Protein AF-A0A3E0WJL6-F1 (afdb_monomer)

pLDDT: mean 74.83, std 15.18, range [41.25, 94.88]

Mean predicted aligned error: 12.15 Å

Radius of gyration: 21.6 Å; Cα contacts (8 Å, |Δi|>4): 33; chains: 1; bounding box: 50×19×64 Å

Organism: NCBI:txid302167

Secondary structure (DSSP, 8-state):
-----STT-------HHHHHHHHHHHHHHHHHHHHHHHHHHHHHHTTHHHHHHHHHHHHHHHHHHHHHHHHHHHHHHHHHHHHHHHHHHHHHHS--

InterPro domains:
  IPR017039 Virulence factor BrkB [PF03631] (5-83)
  IPR01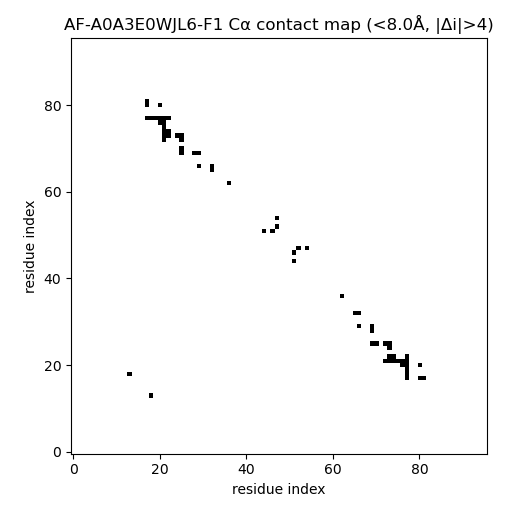7039 Virulence factor BrkB [PTHR30213] (5-93)
  IPR017039 Virulence factor BrkB [TIGR00765] (5-80)

Foldseek 3Di:
DDDDDPPPPPPPPPPVVLLVVLVVQLVVQLVVVVVVLVVVCVVCVVVLPVPVPPCVVVSVVVNVVSNVVSNVSSVVVSVVSVVVVVVVVVVVVVVD

Nearest PDB structures (foldseek):
  8dbp-assembly1_S  TM=7.452E-01  e=5.992E+00  Escherichia coli
  8dbq-assembly1_O  TM=4.773E-01  e=4.125E+00  Escherichia coli

Solvent-accessible surface area (backbone atoms only — not comparable to full-atom values): 5624 Å² total; per-residue (Å²): 145,83,78,91,83,77,86,80,70,80,80,72,80,69,57,65,81,60,44,46,68,10,52,52,53,25,52,55,53,48,52,53,49,53,55,51,47,52,54,50,47,62,64,48,52,73,65,27,79,84,52,46,84,69,52,51,59,55,54,50,50,51,50,52,50,53,53,50,52,38,53,50,51,17,52,51,48,23,51,53,54,50,50,52,56,57,56,55,56,58,59,60,67,73,76,112

Sequence (96 aa):
MKEKLYRFAPNKCLPLKLILPGTITTSVLWQLISFGFSFYISNFSNYSATYGSRDGIIILLIWFYLTGMIFLSGAIINVLYNDKKSKGMENEQQVS

Structure (mmCIF, N/CA/C/O backbone):
data_AF-A0A3E0WJL6-F1
#
_entry.id   AF-A0A3E0WJL6-F1
#
loop_
_atom_site.group_PDB
_atom_site.id
_atom_site.type_symbol
_atom_site.label_atom_id
_atom_site.label_alt_id
_atom_site.label_comp_id
_atom_site.label_asym_id
_atom_site.label_entity_id
_atom_site.label_seq_id
_atom_site.pdbx_PDB_ins_code
_atom_site.Cartn_x
_atom_site.Cartn_y
_atom_site.Cartn_z
_atom_site.occupancy
_atom_site.B_iso_or_equiv
_atom_site.auth_seq_id
_atom_site.auth_comp_id
_atom_site.auth_asym_id
_atom_site.auth_atom_id
_atom_site.pdbx_PDB_model_num
ATOM 1 N N . MET A 1 1 ? 20.493 -0.718 40.166 1.00 60.94 1 MET A N 1
ATOM 2 C CA . MET A 1 1 ? 20.507 0.264 39.060 1.00 60.94 1 MET A CA 1
ATOM 3 C C . MET A 1 1 ? 20.180 -0.438 37.741 1.00 60.94 1 MET A C 1
ATOM 5 O O . MET A 1 1 ? 21.089 -0.884 37.058 1.00 60.94 1 MET A O 1
ATOM 9 N N . LYS A 1 2 ? 18.885 -0.618 37.452 1.00 55.28 2 LYS A N 1
ATOM 10 C CA . LYS A 1 2 ? 18.250 -0.808 36.126 1.00 55.28 2 LYS A CA 1
ATOM 11 C C . LYS A 1 2 ? 16.782 -1.103 36.405 1.00 55.28 2 LYS A C 1
ATOM 13 O O . LYS A 1 2 ? 16.294 -2.226 36.380 1.00 55.28 2 LYS A O 1
ATOM 18 N N . GLU A 1 3 ? 16.143 -0.044 36.867 1.00 61.41 3 GLU A N 1
ATOM 19 C CA . GLU A 1 3 ? 14.739 -0.002 37.201 1.00 61.41 3 GLU A CA 1
ATOM 20 C C . GLU A 1 3 ? 13.914 0.014 35.910 1.00 61.41 3 GLU A C 1
ATOM 22 O O . GLU A 1 3 ? 14.257 0.701 34.953 1.00 61.41 3 GLU A O 1
ATOM 27 N N . LYS A 1 4 ? 12.811 -0.740 35.918 1.00 58.53 4 LYS A N 1
ATOM 28 C CA . LYS A 1 4 ? 11.501 -0.300 35.419 1.00 58.53 4 LYS A CA 1
ATOM 29 C C . LYS A 1 4 ? 11.495 0.386 34.040 1.00 58.53 4 LYS A C 1
ATOM 31 O O . LYS A 1 4 ? 11.100 1.539 33.942 1.00 58.53 4 LYS A O 1
ATOM 36 N N . LEU A 1 5 ? 11.807 -0.336 32.961 1.00 59.84 5 LEU A N 1
ATOM 37 C CA . LEU A 1 5 ? 11.541 0.182 31.606 1.00 59.84 5 LEU A CA 1
ATOM 38 C C . LEU A 1 5 ? 10.899 -0.818 30.635 1.00 59.84 5 LEU A C 1
ATOM 40 O O . LEU A 1 5 ? 11.025 -0.670 29.428 1.00 59.84 5 LEU A O 1
ATOM 44 N N . TYR A 1 6 ? 10.184 -1.828 31.137 1.00 55.97 6 TYR A N 1
ATOM 45 C CA . TYR A 1 6 ? 9.414 -2.736 30.268 1.00 55.97 6 TYR A CA 1
ATOM 46 C C . TYR A 1 6 ? 7.911 -2.766 30.577 1.00 55.97 6 TYR A C 1
ATOM 48 O O . TYR A 1 6 ? 7.167 -3.590 30.061 1.00 55.97 6 TYR A O 1
ATOM 56 N N . ARG A 1 7 ? 7.428 -1.850 31.426 1.00 57.19 7 ARG A N 1
ATOM 57 C CA . ARG A 1 7 ? 6.034 -1.844 31.904 1.00 57.19 7 ARG A CA 1
ATOM 58 C C . ARG A 1 7 ? 5.079 -0.993 31.049 1.00 57.19 7 ARG A C 1
ATOM 60 O O . ARG A 1 7 ? 3.914 -0.864 31.399 1.00 57.19 7 ARG A O 1
ATOM 67 N N . PHE A 1 8 ? 5.554 -0.437 29.933 1.00 55.03 8 PHE A N 1
ATOM 68 C CA . PHE A 1 8 ? 4.786 0.477 29.073 1.00 55.03 8 PHE A CA 1
ATOM 69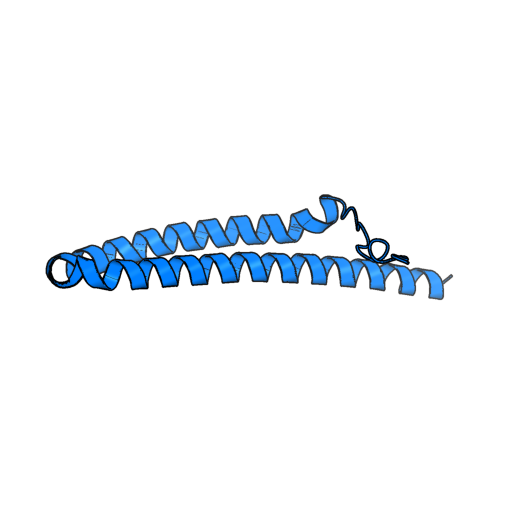 C C . PHE A 1 8 ? 4.650 0.023 27.615 1.00 55.03 8 PHE A C 1
ATOM 71 O O . PHE A 1 8 ? 4.387 0.835 26.737 1.00 55.03 8 PHE A O 1
ATOM 78 N N . ALA A 1 9 ? 4.746 -1.277 27.344 1.00 53.78 9 ALA A N 1
ATOM 79 C CA . ALA A 1 9 ? 4.067 -1.831 26.180 1.00 53.78 9 ALA A CA 1
ATOM 80 C C . ALA A 1 9 ? 2.702 -2.324 26.678 1.00 53.78 9 ALA A C 1
ATOM 82 O O . ALA A 1 9 ? 2.628 -3.447 27.182 1.00 53.78 9 ALA A O 1
ATOM 83 N N . PRO A 1 10 ? 1.630 -1.502 26.663 1.00 47.47 10 PRO A N 1
ATOM 84 C CA . PRO A 1 10 ? 0.304 -2.012 26.954 1.00 47.47 10 PRO A CA 1
ATOM 85 C C . PRO A 1 10 ? 0.022 -3.062 25.886 1.00 47.47 10 PRO A C 1
ATOM 87 O O . PRO A 1 10 ? -0.244 -2.739 24.730 1.00 47.47 10 PRO A O 1
ATOM 90 N N . ASN A 1 11 ? 0.151 -4.325 26.283 1.00 51.16 11 ASN A N 1
ATOM 91 C CA . ASN A 1 11 ? -0.202 -5.493 25.504 1.00 51.16 11 ASN A CA 1
ATOM 92 C C . ASN A 1 11 ? -1.722 -5.476 25.328 1.00 51.16 11 ASN A C 1
ATOM 94 O O . ASN A 1 11 ? -2.456 -6.194 26.008 1.00 51.16 11 ASN A O 1
ATOM 98 N N . LYS A 1 12 ? -2.224 -4.580 24.473 1.00 56.09 12 LYS A N 1
ATOM 99 C CA . LYS A 1 12 ? -3.604 -4.631 24.021 1.00 56.09 12 LYS A CA 1
ATOM 100 C C . LYS A 1 12 ? -3.677 -5.866 23.137 1.00 56.09 12 LYS A C 1
ATOM 102 O O . LYS A 1 12 ? -3.380 -5.801 21.949 1.00 56.09 12 LYS A O 1
ATOM 107 N N . 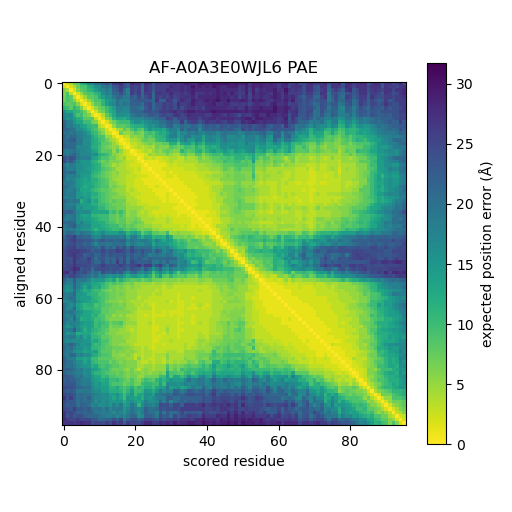CYS A 1 13 ? -4.047 -6.995 23.738 1.00 51.28 13 CYS A N 1
ATOM 108 C CA . CYS A 1 13 ? -4.591 -8.138 23.019 1.00 51.28 13 CYS A CA 1
ATOM 109 C C . CYS A 1 13 ? -5.875 -7.651 22.341 1.00 51.28 13 CYS A C 1
ATOM 111 O O . CYS A 1 13 ? -6.967 -7.744 22.898 1.00 51.28 13 CYS A O 1
ATOM 113 N N . LEU A 1 14 ? -5.716 -7.007 21.185 1.00 58.00 14 LEU A N 1
ATOM 114 C CA . LEU A 1 14 ? -6.813 -6.512 20.376 1.00 58.00 14 LEU A CA 1
ATOM 115 C C . LEU A 1 14 ? -7.570 -7.751 19.891 1.00 58.00 14 LEU A C 1
ATOM 117 O O . LEU A 1 14 ? -6.986 -8.572 19.181 1.00 58.00 14 LEU A O 1
ATOM 121 N N . PRO A 1 15 ? -8.835 -7.945 20.292 1.00 63.75 15 PRO A N 1
ATOM 122 C CA . PRO A 1 15 ? -9.597 -9.086 19.817 1.00 63.75 15 PRO A CA 1
ATOM 123 C C . PRO A 1 15 ? -9.675 -9.017 18.290 1.00 63.75 15 PRO A C 1
ATOM 125 O O . PRO A 1 15 ? -9.986 -7.964 17.738 1.00 63.75 15 PRO A O 1
ATOM 128 N N . LEU A 1 16 ? -9.447 -10.141 17.604 1.00 60.97 16 LEU A N 1
ATOM 129 C CA . LEU A 1 16 ? -9.490 -10.224 16.134 1.00 60.97 16 LEU A CA 1
ATOM 130 C C . LEU A 1 16 ? -10.795 -9.645 15.550 1.00 60.97 16 LEU A C 1
ATOM 132 O O . LEU A 1 16 ? -10.791 -9.085 14.459 1.00 60.97 16 LEU A O 1
ATOM 136 N N . LYS A 1 17 ? -11.897 -9.691 16.318 1.00 62.91 17 LYS A N 1
ATOM 137 C CA . LYS A 1 17 ? -13.198 -9.064 16.006 1.00 62.91 17 LYS A CA 1
ATOM 138 C C . LYS A 1 17 ? -13.156 -7.546 15.810 1.00 62.91 17 LYS A C 1
ATOM 140 O O . LYS A 1 17 ? -13.986 -7.032 15.071 1.00 62.91 17 LYS A O 1
ATOM 145 N N . LEU A 1 18 ? -12.232 -6.833 16.453 1.00 65.06 18 LEU A N 1
ATOM 146 C CA . LEU A 1 18 ? -12.029 -5.397 16.228 1.00 65.06 18 LE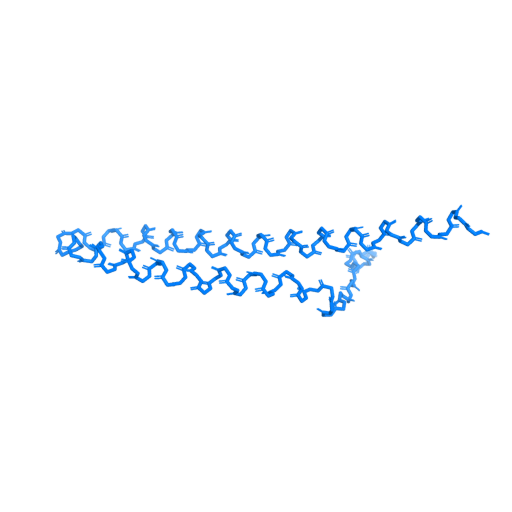U A CA 1
ATOM 147 C C . LEU A 1 18 ? -11.298 -5.131 14.910 1.00 65.06 18 LEU A C 1
ATOM 149 O O . LEU A 1 18 ? -11.610 -4.153 14.247 1.00 65.06 18 LEU A O 1
ATOM 153 N N . ILE A 1 19 ? -10.383 -6.030 14.533 1.00 72.69 19 ILE A N 1
ATOM 154 C CA . ILE A 1 19 ? -9.443 -5.882 13.411 1.00 72.69 19 ILE A CA 1
ATOM 155 C C . ILE A 1 19 ? -10.074 -6.303 12.076 1.00 72.69 19 ILE A C 1
ATOM 15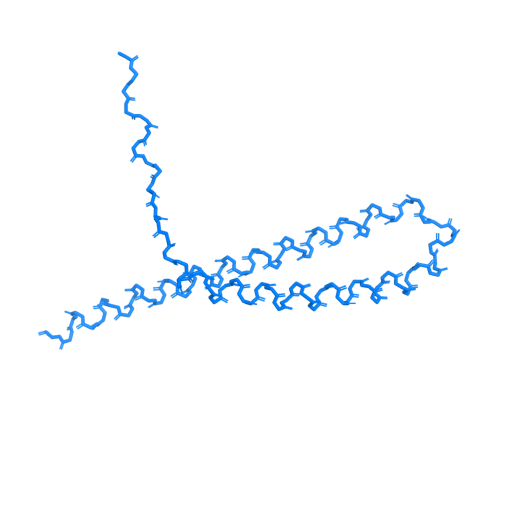7 O O . ILE A 1 19 ? -9.791 -5.714 11.033 1.00 72.69 19 ILE A O 1
ATOM 161 N N . LEU A 1 20 ? -11.002 -7.264 12.129 1.00 78.75 20 LEU A N 1
ATOM 162 C CA . LEU A 1 20 ? -11.787 -7.786 11.007 1.00 78.75 20 LEU A CA 1
ATOM 163 C C . LEU A 1 20 ? -12.316 -6.725 10.009 1.00 78.75 20 LEU A C 1
ATOM 165 O O . LEU A 1 20 ? -12.061 -6.900 8.817 1.00 78.75 20 LEU A O 1
ATOM 169 N N . PRO A 1 21 ? -12.991 -5.626 10.411 1.00 79.25 21 PRO A N 1
ATOM 170 C CA . PRO A 1 21 ? -13.502 -4.632 9.457 1.00 79.25 21 PRO A CA 1
ATOM 171 C C . PRO A 1 21 ? -12.395 -3.917 8.663 1.00 79.25 21 PRO A C 1
ATOM 173 O O . PRO A 1 21 ? -12.545 -3.683 7.461 1.00 79.25 21 PRO A O 1
ATOM 176 N N . GLY A 1 22 ? -11.263 -3.609 9.305 1.00 82.62 22 GLY A N 1
ATOM 177 C CA . GLY A 1 22 ? -10.107 -3.011 8.633 1.00 82.62 22 GLY A CA 1
ATOM 178 C C . GLY A 1 22 ? -9.450 -3.996 7.668 1.00 82.62 22 GLY A C 1
ATOM 179 O O . GLY A 1 22 ? -9.240 -3.666 6.503 1.00 82.62 22 GLY A O 1
ATOM 180 N N . THR A 1 23 ? -9.209 -5.232 8.118 1.00 85.62 23 THR A N 1
ATOM 181 C CA . THR A 1 23 ? -8.561 -6.283 7.315 1.00 85.62 23 THR A CA 1
ATOM 182 C C . THR A 1 23 ? -9.358 -6.652 6.066 1.00 85.62 23 THR A C 1
ATOM 184 O O . THR A 1 23 ? -8.768 -6.796 4.996 1.00 85.62 23 THR A O 1
ATOM 187 N N . ILE A 1 24 ? -10.686 -6.773 6.170 1.00 89.69 24 ILE A N 1
ATOM 188 C CA . ILE A 1 24 ? -11.548 -7.068 5.014 1.00 89.69 24 ILE A CA 1
ATOM 189 C C . ILE A 1 24 ? -11.443 -5.940 3.984 1.00 89.69 24 ILE A C 1
ATOM 191 O O . ILE A 1 24 ? -11.226 -6.203 2.803 1.00 89.69 24 ILE A O 1
ATOM 195 N N . THR A 1 25 ? -11.517 -4.684 4.434 1.00 88.81 25 THR A N 1
ATOM 196 C CA . THR A 1 25 ? -11.419 -3.523 3.538 1.00 88.81 25 THR A CA 1
ATOM 197 C C . THR A 1 25 ? -10.054 -3.463 2.851 1.00 88.81 25 THR A C 1
ATOM 199 O O . THR A 1 25 ? -9.985 -3.291 1.635 1.00 88.81 25 THR A O 1
ATOM 202 N N . THR A 1 26 ? -8.967 -3.688 3.597 1.00 92.00 26 THR A N 1
ATOM 203 C CA . THR A 1 26 ? -7.606 -3.795 3.048 1.00 92.00 26 THR A CA 1
ATOM 204 C C . THR A 1 26 ? -7.504 -4.896 2.005 1.00 92.00 26 THR A C 1
ATOM 206 O O . THR A 1 26 ? -6.955 -4.655 0.936 1.00 92.00 26 THR A O 1
ATOM 209 N N . SER A 1 27 ? -8.028 -6.090 2.284 1.00 93.06 27 SER A N 1
ATOM 210 C CA . SER A 1 27 ? -7.925 -7.235 1.376 1.00 93.06 27 SER A CA 1
ATOM 211 C C . SER A 1 27 ? -8.655 -6.983 0.054 1.00 93.06 27 SER A C 1
ATOM 213 O O . SER A 1 27 ? -8.086 -7.225 -1.010 1.00 93.06 27 SER A O 1
ATOM 215 N N . VAL A 1 28 ? -9.864 -6.416 0.107 1.00 94.38 28 VAL A N 1
ATOM 216 C CA . VAL A 1 28 ? -10.632 -6.046 -1.094 1.00 94.38 28 VAL A CA 1
ATOM 217 C C . VAL A 1 28 ? -9.895 -4.981 -1.907 1.00 94.38 28 VAL A C 1
ATOM 219 O O . VAL A 1 28 ? -9.736 -5.118 -3.122 1.00 94.38 28 VAL A O 1
ATOM 222 N N . LEU A 1 29 ? -9.403 -3.935 -1.241 1.00 92.81 29 LEU A N 1
ATOM 223 C CA . LEU A 1 29 ? -8.719 -2.828 -1.905 1.00 92.81 29 LEU A CA 1
ATOM 224 C C . LEU A 1 29 ? -7.375 -3.268 -2.504 1.00 92.81 29 LEU A C 1
ATOM 226 O O . LEU A 1 29 ? -7.014 -2.849 -3.602 1.00 92.81 29 LEU A O 1
ATOM 230 N N . TRP A 1 30 ? -6.665 -4.165 -1.820 1.00 93.88 30 TRP A N 1
ATOM 231 C CA . TRP A 1 30 ? -5.431 -4.774 -2.306 1.00 93.88 30 TRP A CA 1
ATOM 232 C C . TRP A 1 30 ? -5.664 -5.642 -3.545 1.00 93.88 30 TRP A C 1
ATOM 234 O O . TRP A 1 30 ? -4.885 -5.565 -4.498 1.00 93.88 30 TRP A O 1
ATOM 244 N N . GLN A 1 31 ? -6.760 -6.403 -3.587 1.00 94.88 31 GLN A N 1
ATOM 245 C CA . GLN A 1 31 ? -7.128 -7.190 -4.764 1.00 94.88 31 GLN A CA 1
ATOM 246 C C . GLN A 1 31 ? -7.424 -6.289 -5.976 1.00 94.88 31 GLN A C 1
ATOM 248 O O . GLN A 1 31 ? -6.930 -6.549 -7.074 1.00 94.88 31 GLN A O 1
ATOM 253 N N . LEU A 1 32 ? -8.173 -5.200 -5.768 1.00 94.44 32 LEU A N 1
ATOM 254 C CA . LEU A 1 32 ? -8.455 -4.185 -6.792 1.00 94.44 32 LEU A CA 1
ATOM 255 C C . LEU A 1 32 ? -7.171 -3.543 -7.332 1.00 94.44 32 LEU A C 1
ATOM 257 O O . LEU A 1 32 ? -6.990 -3.465 -8.548 1.00 94.44 32 LEU A O 1
ATOM 261 N N . ILE A 1 33 ? -6.261 -3.131 -6.442 1.00 93.19 33 ILE A N 1
ATOM 262 C CA . ILE A 1 33 ? -4.973 -2.547 -6.841 1.00 93.19 33 ILE A CA 1
ATOM 263 C C . ILE A 1 33 ? -4.125 -3.551 -7.620 1.00 93.19 33 ILE A C 1
ATOM 265 O O . ILE A 1 33 ? -3.489 -3.176 -8.601 1.00 93.19 33 ILE A O 1
ATOM 269 N N . SER A 1 34 ? -4.143 -4.825 -7.218 1.00 92.31 34 SER A N 1
ATOM 270 C CA . SER A 1 34 ? -3.390 -5.886 -7.889 1.00 92.31 34 SER A CA 1
ATOM 271 C C . SER A 1 34 ? -3.850 -6.074 -9.325 1.00 92.31 34 SER A C 1
ATOM 273 O O . SER A 1 34 ? -3.033 -6.176 -10.242 1.00 92.31 34 SER A O 1
ATOM 275 N N . PHE A 1 35 ? -5.164 -6.030 -9.531 1.00 92.38 35 PHE A N 1
ATOM 276 C CA . PHE A 1 35 ? -5.748 -6.106 -10.859 1.00 92.38 35 PHE A CA 1
ATOM 277 C C . PHE A 1 35 ? -5.425 -4.860 -11.697 1.00 92.38 35 PHE A C 1
ATOM 279 O O . PHE A 1 35 ? -4.973 -4.974 -12.838 1.00 92.38 35 PHE A O 1
ATOM 286 N N . GLY A 1 36 ? -5.572 -3.666 -11.112 1.00 90.06 36 GLY A N 1
ATOM 287 C CA . GLY A 1 36 ? -5.246 -2.402 -11.777 1.00 90.06 36 GLY A CA 1
ATOM 288 C C . GLY A 1 36 ? -3.770 -2.291 -12.168 1.00 90.06 36 GLY A C 1
ATOM 289 O O . GLY A 1 36 ? -3.448 -1.817 -13.255 1.00 90.06 36 GLY A O 1
ATOM 290 N N . PHE A 1 37 ? -2.865 -2.788 -11.329 1.00 87.19 37 PHE A N 1
ATOM 291 C CA . PHE A 1 37 ? -1.434 -2.797 -11.613 1.00 87.19 37 PHE A CA 1
ATOM 292 C C . PHE A 1 37 ? -1.050 -3.774 -12.720 1.00 87.19 37 PHE A C 1
ATOM 294 O O . PHE A 1 37 ? -0.203 -3.447 -13.546 1.00 87.19 37 PHE A O 1
ATOM 301 N N . SER A 1 38 ? -1.691 -4.945 -12.780 1.00 87.44 38 SER A N 1
ATOM 302 C CA . SER A 1 38 ? -1.492 -5.882 -13.890 1.00 87.44 38 SER A CA 1
ATOM 303 C C . SER A 1 38 ? -1.874 -5.233 -15.226 1.00 87.44 38 SER A C 1
ATOM 305 O O . SER A 1 38 ? -1.108 -5.298 -16.190 1.00 87.44 38 SER A O 1
ATOM 307 N N . PHE A 1 39 ? -2.996 -4.505 -15.255 1.00 87.31 39 PHE A N 1
ATOM 308 C CA . PHE A 1 39 ? -3.398 -3.722 -16.422 1.00 87.31 39 PHE A CA 1
ATOM 309 C C . PHE A 1 39 ? -2.403 -2.592 -16.734 1.00 87.31 39 PHE A C 1
ATOM 311 O O . PHE A 1 39 ? -2.007 -2.419 -17.887 1.00 87.31 39 PHE A O 1
ATOM 318 N N . TYR A 1 40 ? -1.948 -1.855 -15.718 1.00 85.75 40 TYR A N 1
ATOM 319 C CA . TYR A 1 40 ? -0.954 -0.791 -15.872 1.00 85.75 40 TYR A CA 1
ATOM 320 C C . TYR A 1 40 ? 0.352 -1.320 -16.482 1.00 85.75 40 TYR A C 1
ATOM 322 O O . TYR A 1 40 ? 0.801 -0.812 -17.509 1.00 85.75 40 TYR A O 1
ATOM 330 N N . ILE A 1 41 ? 0.915 -2.398 -15.927 1.00 82.62 41 ILE A N 1
ATOM 331 C CA . ILE A 1 41 ? 2.119 -3.038 -16.468 1.00 82.62 41 ILE A CA 1
ATOM 332 C C . ILE A 1 41 ? 1.889 -3.526 -17.895 1.00 82.62 41 ILE A C 1
ATOM 334 O O . ILE A 1 41 ? 2.759 -3.327 -18.731 1.00 82.62 41 ILE A O 1
ATOM 338 N N . SER A 1 42 ? 0.743 -4.133 -18.210 1.00 81.56 42 SER A N 1
ATOM 339 C CA . SER A 1 42 ? 0.477 -4.632 -19.565 1.00 81.56 42 SER A CA 1
ATOM 340 C C . SER A 1 42 ? 0.509 -3.514 -20.621 1.00 81.56 42 SER A C 1
ATOM 342 O O . SER A 1 42 ? 1.084 -3.690 -21.697 1.00 81.56 42 SER A O 1
ATOM 344 N N . ASN A 1 43 ? -0.015 -2.330 -20.289 1.00 77.50 43 ASN A N 1
ATOM 345 C CA . ASN A 1 43 ? 0.025 -1.165 -21.177 1.00 77.50 43 ASN A CA 1
ATOM 346 C C . ASN A 1 43 ? 1.443 -0.569 -21.291 1.00 77.50 43 ASN A C 1
ATOM 348 O O . ASN A 1 43 ? 1.911 -0.281 -22.393 1.00 77.50 43 ASN A O 1
ATOM 352 N N . PHE A 1 44 ? 2.166 -0.435 -20.174 1.00 71.50 44 PHE A N 1
ATOM 353 C CA . PHE A 1 44 ? 3.520 0.141 -20.143 1.00 71.50 44 PHE A CA 1
ATOM 354 C C . PHE A 1 44 ? 4.632 -0.832 -20.582 1.00 71.50 44 PHE A C 1
ATOM 356 O O . PHE A 1 44 ? 5.715 -0.398 -20.983 1.00 71.50 44 PHE A O 1
ATOM 363 N N . SER A 1 45 ? 4.383 -2.144 -20.575 1.00 62.97 45 SER A N 1
ATOM 364 C CA . SER A 1 45 ? 5.322 -3.172 -21.043 1.00 62.97 45 SER A CA 1
ATOM 365 C C . SER A 1 45 ? 5.629 -3.028 -22.534 1.00 62.97 45 SER A C 1
ATOM 367 O O . SER A 1 45 ? 6.746 -3.330 -22.946 1.00 62.97 45 SER A O 1
ATOM 369 N N . ASN A 1 46 ? 4.684 -2.526 -23.337 1.00 64.06 46 ASN A N 1
ATOM 370 C CA . ASN A 1 46 ? 4.910 -2.260 -24.762 1.00 64.06 46 ASN A CA 1
ATOM 371 C C . ASN A 1 46 ? 5.878 -1.079 -24.999 1.00 64.06 46 ASN A C 1
ATOM 373 O O . ASN A 1 46 ? 6.623 -1.091 -25.972 1.00 64.06 46 ASN A O 1
ATOM 377 N N . TYR A 1 47 ? 5.940 -0.105 -24.081 1.00 57.06 47 TYR A N 1
ATOM 378 C CA . TYR A 1 47 ? 6.902 1.014 -24.119 1.00 57.06 47 TYR A CA 1
ATOM 379 C C . TYR A 1 47 ? 8.234 0.695 -23.417 1.00 57.06 47 TYR A C 1
ATOM 381 O O . TYR A 1 47 ? 9.257 1.333 -23.667 1.00 57.06 47 TYR A O 1
ATOM 389 N N . SER A 1 48 ? 8.241 -0.335 -22.568 1.00 58.38 48 SER A N 1
ATOM 390 C CA . SER A 1 48 ? 9.414 -0.789 -21.816 1.00 58.38 48 SER A CA 1
ATOM 391 C C . SER A 1 48 ? 10.466 -1.497 -22.684 1.00 58.38 48 SER A C 1
ATOM 393 O O . SER A 1 48 ? 11.592 -1.676 -22.234 1.00 58.38 48 SER A O 1
ATOM 395 N N . ALA A 1 49 ? 10.175 -1.857 -23.939 1.00 61.59 49 ALA A N 1
ATOM 396 C CA . ALA A 1 49 ? 11.147 -2.516 -24.823 1.00 61.59 49 ALA A CA 1
ATOM 397 C C . ALA A 1 49 ? 12.412 -1.669 -25.104 1.00 61.59 49 ALA A C 1
ATOM 399 O O . ALA A 1 49 ? 13.462 -2.223 -25.418 1.00 61.59 49 ALA A O 1
ATOM 400 N N . THR A 1 50 ? 12.341 -0.341 -24.950 1.00 65.25 50 THR A N 1
ATOM 401 C CA . THR A 1 50 ? 13.472 0.577 -25.201 1.00 65.25 50 THR A CA 1
ATOM 402 C C . THR A 1 50 ? 14.044 1.212 -23.920 1.00 65.25 50 THR A C 1
ATOM 404 O O . THR A 1 50 ? 15.208 1.600 -23.903 1.00 65.25 50 THR A O 1
ATOM 407 N N . TYR A 1 51 ? 13.276 1.262 -22.822 1.00 60.62 51 TYR A N 1
ATOM 408 C CA . TYR A 1 51 ? 13.653 1.927 -21.556 1.00 60.62 51 TYR A CA 1
ATOM 409 C C . TYR A 1 51 ? 13.555 1.018 -20.301 1.00 60.62 51 TYR A C 1
ATOM 411 O O . TYR A 1 51 ? 13.869 1.427 -19.180 1.00 60.62 51 TYR A O 1
ATOM 419 N N . GLY A 1 52 ? 13.201 -0.260 -20.480 1.00 64.31 52 GLY A N 1
ATOM 420 C CA . GLY A 1 52 ? 12.664 -1.164 -19.451 1.00 64.31 52 GLY A CA 1
ATOM 421 C C . GLY A 1 52 ? 13.564 -1.551 -18.279 1.00 64.31 52 GLY A C 1
ATOM 422 O O . GLY A 1 52 ? 13.060 -2.071 -17.288 1.00 64.31 52 GLY A O 1
ATOM 423 N N . SER A 1 53 ? 14.869 -1.275 -18.322 1.00 67.62 53 SER A N 1
ATOM 424 C CA . SER A 1 53 ? 15.745 -1.528 -17.168 1.00 67.62 53 SER A CA 1
ATOM 425 C C . SER A 1 53 ? 15.682 -0.424 -16.107 1.00 67.62 53 SER A C 1
ATOM 427 O O . SER A 1 53 ? 15.967 -0.711 -14.944 1.00 67.62 53 SER A O 1
ATOM 429 N N . ARG A 1 54 ? 15.354 0.825 -16.469 1.00 73.06 54 ARG A N 1
ATOM 430 C CA . ARG A 1 54 ? 15.391 1.962 -15.527 1.00 73.06 54 ARG A CA 1
ATOM 431 C C . ARG A 1 54 ? 14.026 2.227 -14.889 1.00 73.06 54 ARG A C 1
ATOM 433 O O . ARG A 1 54 ? 13.959 2.548 -13.705 1.00 73.06 54 ARG A O 1
ATOM 440 N N . ASP A 1 55 ? 12.950 2.001 -15.638 1.00 74.69 55 ASP A N 1
ATOM 441 C CA . ASP A 1 55 ? 11.581 2.253 -15.175 1.00 74.69 55 ASP A CA 1
ATOM 442 C C . ASP A 1 55 ? 11.022 1.153 -14.259 1.00 74.69 55 ASP A C 1
ATOM 444 O O . ASP A 1 55 ? 10.116 1.411 -13.466 1.00 74.69 55 ASP A O 1
ATOM 448 N N . GLY A 1 56 ? 11.602 -0.054 -14.274 1.00 80.56 56 GLY A N 1
ATOM 449 C CA . GLY A 1 56 ? 11.151 -1.165 -13.426 1.00 80.56 56 GLY A CA 1
ATOM 450 C C . GLY A 1 56 ? 11.187 -0.850 -11.924 1.00 80.56 56 GLY A C 1
ATOM 451 O O . GLY A 1 56 ? 10.279 -1.229 -11.185 1.00 80.56 56 GLY A O 1
ATOM 452 N N . ILE A 1 57 ? 12.187 -0.085 -11.473 1.00 85.88 57 ILE A N 1
ATOM 453 C CA . ILE A 1 57 ? 12.295 0.357 -10.072 1.00 85.88 57 ILE A CA 1
ATOM 454 C C . ILE A 1 57 ? 11.182 1.351 -9.724 1.00 85.88 57 ILE A C 1
ATOM 456 O O . ILE A 1 57 ? 10.612 1.274 -8.639 1.00 85.88 57 ILE A O 1
ATOM 460 N N . ILE A 1 58 ? 10.842 2.263 -10.638 1.00 86.69 58 ILE A N 1
ATOM 461 C CA . ILE A 1 58 ? 9.792 3.272 -10.429 1.00 86.69 58 ILE A CA 1
ATOM 462 C C . ILE A 1 58 ? 8.432 2.584 -10.283 1.00 86.69 58 ILE A C 1
ATOM 464 O O . ILE A 1 58 ? 7.674 2.884 -9.362 1.00 86.69 58 ILE A O 1
ATOM 468 N N . ILE A 1 59 ? 8.154 1.604 -11.142 1.00 86.31 59 ILE A N 1
ATOM 469 C CA . ILE A 1 59 ? 6.937 0.785 -11.098 1.00 86.31 59 ILE A CA 1
ATOM 470 C C . ILE A 1 59 ? 6.852 -0.010 -9.790 1.00 86.31 59 ILE A C 1
ATOM 472 O O . ILE A 1 59 ? 5.795 -0.053 -9.158 1.00 86.31 59 ILE A O 1
ATOM 476 N N . LEU A 1 60 ? 7.971 -0.583 -9.338 1.00 87.69 60 LEU A N 1
ATOM 477 C CA . LEU A 1 60 ? 8.047 -1.281 -8.056 1.00 87.69 60 LEU A CA 1
ATOM 478 C C . LEU A 1 60 ? 7.816 -0.333 -6.868 1.00 87.69 60 LEU A C 1
ATOM 480 O O . LEU A 1 60 ? 7.105 -0.692 -5.930 1.00 87.69 60 LEU A O 1
ATOM 484 N N . LEU A 1 61 ? 8.357 0.886 -6.912 1.00 92.31 61 LEU A N 1
ATOM 485 C CA . LEU A 1 61 ? 8.119 1.908 -5.889 1.00 92.31 61 LEU A CA 1
ATOM 486 C C . LEU A 1 61 ? 6.657 2.359 -5.859 1.00 92.31 61 LEU A C 1
ATOM 488 O O . LEU A 1 61 ? 6.095 2.492 -4.776 1.00 92.31 61 LEU A O 1
ATOM 492 N N . ILE A 1 62 ? 6.020 2.543 -7.018 1.00 90.94 62 ILE A N 1
ATOM 493 C CA . ILE A 1 62 ? 4.587 2.860 -7.119 1.00 90.94 62 ILE A CA 1
ATOM 494 C C . ILE A 1 62 ? 3.747 1.730 -6.523 1.00 90.94 62 ILE A C 1
ATOM 496 O O . ILE A 1 62 ? 2.822 1.985 -5.751 1.00 90.94 62 ILE A O 1
ATOM 500 N N . TRP A 1 63 ? 4.088 0.479 -6.827 1.00 89.50 63 TRP A N 1
ATOM 501 C CA . TRP A 1 63 ? 3.426 -0.683 -6.244 1.00 89.50 63 TRP A CA 1
ATOM 502 C C . TRP A 1 63 ? 3.565 -0.722 -4.719 1.00 89.50 63 TRP A C 1
ATOM 504 O O . TRP A 1 63 ? 2.575 -0.875 -3.998 1.00 89.50 63 TRP A O 1
ATOM 514 N N . PHE A 1 64 ? 4.782 -0.538 -4.205 1.00 92.81 64 PHE A N 1
ATOM 515 C CA . PHE A 1 64 ? 5.035 -0.511 -2.765 1.00 92.81 64 PHE A CA 1
ATOM 516 C C . PHE A 1 64 ? 4.316 0.662 -2.082 1.00 92.81 64 PHE A C 1
ATOM 518 O O . PHE A 1 64 ? 3.719 0.500 -1.020 1.00 92.81 64 PHE A O 1
ATOM 525 N N . TYR A 1 65 ? 4.295 1.830 -2.725 1.00 93.44 65 TYR A N 1
ATOM 526 C CA . TYR A 1 65 ? 3.565 3.002 -2.253 1.00 93.44 65 TYR A CA 1
ATOM 527 C C . TYR A 1 65 ? 2.057 2.737 -2.154 1.00 93.44 65 TYR A C 1
ATOM 529 O O . TYR A 1 65 ? 1.450 2.980 -1.110 1.00 93.44 65 TYR A O 1
ATOM 537 N N . LEU A 1 66 ? 1.452 2.180 -3.207 1.00 93.25 66 LEU A N 1
ATOM 538 C CA . LEU A 1 66 ? 0.026 1.853 -3.239 1.00 93.25 66 LEU A CA 1
ATOM 539 C C . LEU A 1 66 ? -0.341 0.806 -2.185 1.00 93.25 66 LEU A C 1
ATOM 541 O O . LEU A 1 66 ? -1.299 0.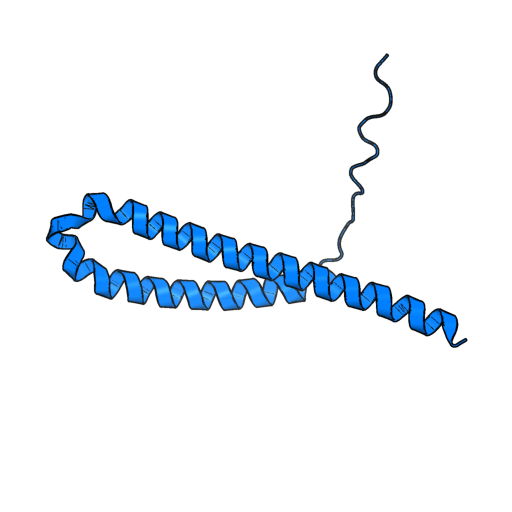992 -1.436 1.00 93.25 66 LEU A O 1
ATOM 545 N N . THR A 1 67 ? 0.432 -0.275 -2.087 1.00 92.44 67 THR A N 1
ATOM 546 C CA . THR A 1 67 ? 0.206 -1.308 -1.065 1.00 92.44 67 THR A CA 1
ATOM 547 C C . THR A 1 67 ? 0.343 -0.732 0.347 1.00 92.44 67 THR A C 1
ATOM 549 O O . THR A 1 67 ? -0.537 -0.960 1.176 1.00 92.44 67 THR A O 1
ATOM 552 N N . GLY A 1 68 ? 1.350 0.104 0.609 1.00 92.88 68 GLY A N 1
ATOM 553 C CA . GLY A 1 68 ? 1.501 0.813 1.883 1.00 92.88 68 GLY A CA 1
ATOM 554 C C . GLY A 1 68 ? 0.299 1.699 2.231 1.00 92.88 68 GLY A C 1
ATOM 555 O O . GLY A 1 68 ? -0.206 1.640 3.354 1.00 92.88 68 GLY A O 1
ATOM 556 N N . MET A 1 69 ? -0.221 2.459 1.263 1.00 93.19 69 MET A N 1
ATOM 557 C CA . MET A 1 69 ? -1.421 3.290 1.440 1.00 93.19 69 MET A CA 1
ATOM 558 C C . MET A 1 69 ? -2.663 2.457 1.792 1.00 93.19 69 MET A C 1
ATOM 560 O O . MET A 1 69 ? -3.446 2.849 2.658 1.00 93.19 69 MET A O 1
ATOM 564 N N . ILE A 1 70 ? -2.829 1.285 1.175 1.00 93.00 70 ILE A N 1
ATOM 565 C CA . ILE A 1 70 ? -3.946 0.365 1.450 1.00 93.00 70 ILE A CA 1
ATOM 566 C C . ILE A 1 70 ? -3.857 -0.213 2.868 1.00 93.00 70 ILE A C 1
ATOM 568 O O . ILE A 1 70 ? -4.862 -0.275 3.585 1.00 93.00 70 ILE A O 1
ATOM 572 N N . PHE A 1 71 ? -2.654 -0.598 3.297 1.00 89.75 71 PHE A N 1
ATOM 573 C CA . PHE A 1 71 ? -2.410 -1.070 4.660 1.00 89.75 71 PHE A CA 1
ATOM 574 C C . PHE A 1 71 ? -2.682 0.027 5.695 1.00 89.75 71 PHE A C 1
ATOM 576 O O . PHE A 1 71 ? -3.371 -0.219 6.688 1.00 89.75 71 PHE A O 1
ATOM 583 N N . LEU A 1 72 ? -2.202 1.249 5.445 1.00 90.81 72 LEU A N 1
ATOM 584 C CA . LEU A 1 72 ? -2.438 2.389 6.329 1.00 90.81 72 LEU A CA 1
ATOM 585 C C . LEU A 1 72 ? -3.933 2.725 6.424 1.00 90.81 72 LEU A C 1
ATOM 587 O O . LEU A 1 72 ? -4.452 2.926 7.521 1.00 90.81 72 LEU A O 1
ATOM 591 N N . SER A 1 73 ? -4.641 2.727 5.293 1.00 89.25 73 SER A N 1
ATOM 592 C CA . SER A 1 73 ? -6.086 2.963 5.249 1.00 89.25 73 SER A CA 1
ATOM 593 C C . SER A 1 73 ? -6.856 1.942 6.096 1.00 89.25 73 SER A C 1
ATOM 595 O O . SER A 1 73 ? -7.670 2.324 6.940 1.00 89.25 73 SER A O 1
ATOM 597 N N . GLY A 1 74 ? -6.531 0.652 5.971 1.00 88.06 74 GLY A N 1
ATOM 598 C CA . GLY A 1 74 ? -7.119 -0.401 6.805 1.00 88.06 74 GLY A CA 1
ATOM 599 C C . GLY A 1 74 ? -6.882 -0.220 8.298 1.00 88.06 74 GLY A C 1
ATOM 600 O O . GLY A 1 74 ? -7.791 -0.426 9.107 1.00 88.06 74 GLY A O 1
ATOM 601 N N . ALA A 1 75 ? -5.673 0.206 8.670 1.00 86.50 75 ALA A N 1
ATOM 602 C CA . ALA A 1 75 ? -5.327 0.494 10.057 1.00 86.50 75 ALA A CA 1
ATOM 603 C C . ALA A 1 75 ? 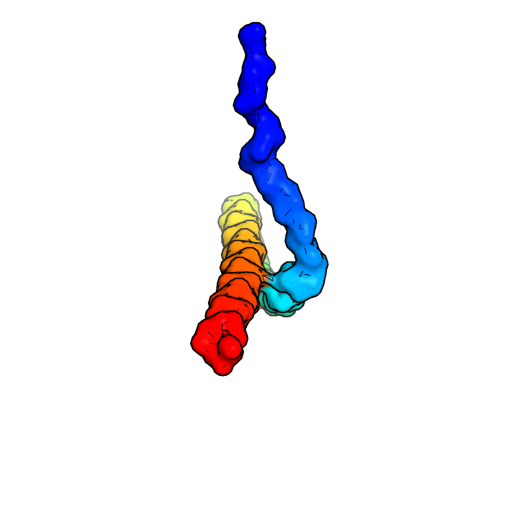-6.145 1.670 10.617 1.00 86.50 75 ALA A C 1
ATOM 605 O O . ALA A 1 75 ? -6.656 1.576 11.735 1.00 86.50 75 ALA A O 1
ATOM 606 N N . ILE A 1 76 ? -6.332 2.740 9.836 1.00 86.88 76 ILE A N 1
ATOM 607 C CA . ILE A 1 76 ? -7.153 3.899 10.226 1.00 86.88 76 ILE A CA 1
ATOM 608 C C . ILE A 1 76 ? -8.614 3.482 10.423 1.00 86.88 76 ILE A C 1
ATOM 610 O O . ILE A 1 76 ? -9.223 3.847 11.428 1.00 86.88 76 ILE A O 1
ATOM 614 N N . ILE A 1 77 ? -9.168 2.680 9.509 1.00 86.12 77 ILE A N 1
ATOM 615 C CA . ILE A 1 77 ? -10.549 2.179 9.599 1.00 86.12 77 ILE A CA 1
ATOM 616 C C . ILE A 1 77 ? -10.739 1.334 10.864 1.00 86.12 77 ILE A C 1
ATOM 618 O O . ILE A 1 77 ? -11.719 1.516 11.586 1.00 86.12 77 ILE A O 1
ATOM 622 N N . ASN A 1 78 ? -9.780 0.456 11.169 1.00 85.50 78 ASN A N 1
ATOM 623 C CA . ASN A 1 78 ? -9.783 -0.343 12.393 1.00 85.50 78 ASN A CA 1
ATOM 624 C C . ASN A 1 78 ? -9.784 0.536 13.661 1.00 85.50 78 ASN A C 1
ATOM 626 O O . ASN A 1 78 ? -10.576 0.307 14.579 1.00 85.50 78 ASN A O 1
ATOM 630 N N . VAL A 1 79 ? -8.938 1.573 13.708 1.00 81.62 79 VAL A N 1
ATOM 631 C CA . VAL A 1 79 ? -8.878 2.506 14.847 1.00 81.62 79 VAL A CA 1
ATOM 632 C C . VAL A 1 79 ? -10.172 3.309 14.977 1.00 81.62 79 VAL A C 1
ATOM 634 O O . VAL A 1 79 ? -10.709 3.405 16.079 1.00 81.62 79 VAL A O 1
ATOM 637 N N . LEU A 1 80 ? -10.710 3.832 13.873 1.00 80.81 80 LEU A N 1
ATOM 638 C CA . LEU A 1 80 ? -11.944 4.621 13.866 1.00 80.81 80 LEU A CA 1
ATOM 639 C C . LEU A 1 80 ? -13.149 3.800 14.337 1.00 80.81 80 LEU A C 1
ATOM 641 O O . LEU A 1 80 ? -13.970 4.280 15.118 1.00 80.81 80 LEU A O 1
ATOM 645 N N . TYR A 1 81 ? -13.250 2.552 13.880 1.00 77.75 81 TYR A N 1
ATOM 646 C CA . TYR A 1 81 ? -14.304 1.642 14.312 1.00 77.75 81 TYR A CA 1
ATOM 647 C C . TYR A 1 81 ? -14.210 1.349 15.816 1.00 77.75 81 TYR A C 1
ATOM 649 O O . TYR A 1 81 ? -15.220 1.366 16.525 1.00 77.75 81 TYR A O 1
ATOM 657 N N . ASN A 1 82 ? -12.992 1.146 16.325 1.00 72.62 82 ASN A N 1
ATOM 658 C CA . ASN A 1 82 ? -12.769 0.948 17.751 1.00 72.62 82 ASN A CA 1
ATOM 659 C C . ASN A 1 82 ? -13.064 2.210 18.591 1.00 72.62 82 ASN A C 1
ATOM 661 O O . ASN A 1 82 ? -13.632 2.091 19.676 1.00 72.62 82 ASN A O 1
ATOM 665 N N . ASP A 1 83 ? -12.735 3.408 18.095 1.00 70.69 83 ASP A N 1
ATOM 666 C CA . ASP A 1 83 ? -13.040 4.681 18.771 1.00 70.69 83 ASP A CA 1
ATOM 667 C C . ASP A 1 83 ? -14.554 4.895 18.906 1.00 70.69 83 ASP A C 1
ATOM 669 O O . ASP A 1 83 ? -15.056 5.191 19.994 1.00 70.69 83 ASP A O 1
ATOM 673 N N . LYS A 1 84 ? -15.313 4.629 17.831 1.00 67.06 84 LYS A N 1
ATOM 674 C CA . LYS A 1 84 ? -16.782 4.693 17.871 1.00 67.06 84 LYS A CA 1
ATOM 675 C C . LYS A 1 84 ? -17.381 3.706 18.869 1.00 67.06 84 LYS A C 1
ATOM 677 O O . LYS A 1 84 ? -18.318 4.062 19.579 1.00 67.06 84 LYS A O 1
ATOM 682 N N . LYS A 1 85 ? -16.830 2.492 18.961 1.00 65.62 85 LYS A N 1
ATOM 683 C CA . LYS A 1 85 ? -17.278 1.497 19.945 1.00 65.62 85 LYS A CA 1
ATOM 684 C C . LYS A 1 85 ? -17.022 1.962 21.384 1.00 65.62 85 LYS A C 1
ATOM 686 O O . LYS A 1 85 ? -17.870 1.742 22.242 1.00 65.62 85 LYS A O 1
ATOM 691 N N . SER A 1 86 ? -15.886 2.611 21.644 1.00 61.84 86 SER A N 1
ATOM 692 C CA . SER A 1 86 ? -15.566 3.158 22.969 1.00 61.84 86 SER A CA 1
ATOM 693 C C . SER A 1 86 ? -16.528 4.279 23.369 1.00 61.84 86 SER A C 1
ATOM 695 O O . SER A 1 86 ? -17.050 4.258 24.479 1.00 61.84 86 SER A O 1
ATOM 697 N N . LYS A 1 87 ? -16.822 5.214 22.457 1.00 60.34 87 LYS A N 1
ATOM 698 C CA . LYS A 1 87 ? -17.752 6.326 22.723 1.00 60.34 87 LYS A CA 1
ATOM 699 C C . LYS A 1 87 ? -19.211 5.887 22.852 1.00 60.34 87 LYS A C 1
ATOM 701 O O . LYS A 1 87 ? -19.967 6.522 23.577 1.00 60.34 87 LYS A O 1
ATOM 706 N N . GLY A 1 88 ? -19.625 4.809 22.186 1.00 58.19 88 GLY A N 1
ATOM 707 C CA . GLY A 1 88 ? -20.978 4.261 22.344 1.00 58.19 88 GLY A CA 1
ATOM 708 C C . GLY A 1 88 ? -21.280 3.797 23.775 1.00 58.19 88 GLY A C 1
ATOM 709 O O . GLY A 1 88 ? -22.386 4.002 24.254 1.00 58.19 88 GLY A O 1
ATOM 710 N N . MET A 1 89 ? -20.283 3.255 24.485 1.00 55.31 89 MET A N 1
ATOM 711 C CA . MET A 1 89 ? -20.462 2.723 25.844 1.00 55.31 89 MET A CA 1
ATOM 712 C C . MET A 1 89 ? -20.549 3.809 26.932 1.00 55.31 89 MET A C 1
ATOM 714 O O . MET A 1 89 ? -21.242 3.602 27.922 1.00 55.31 89 MET A O 1
ATOM 718 N N . GLU A 1 90 ? -19.912 4.973 26.752 1.00 57.09 90 GLU A N 1
ATOM 719 C CA . GLU A 1 90 ? -20.043 6.104 27.695 1.00 57.09 90 GLU A CA 1
ATOM 720 C C . GLU A 1 90 ? -21.433 6.759 27.639 1.00 57.09 90 GLU A C 1
ATOM 722 O O . GLU A 1 90 ? -21.951 7.196 28.663 1.00 57.09 90 GLU A O 1
ATOM 727 N N . ASN A 1 91 ? -22.066 6.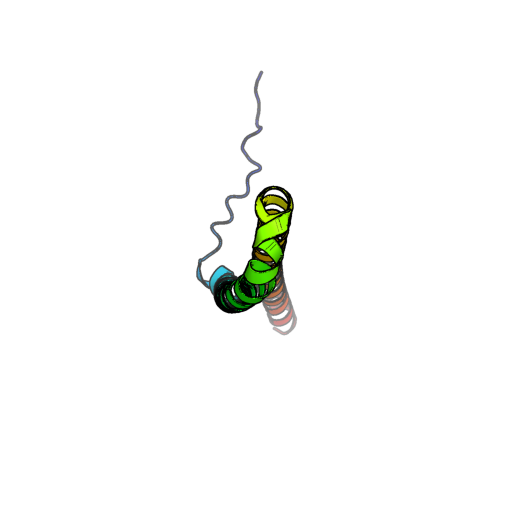791 26.461 1.00 56.69 91 ASN A N 1
ATOM 728 C CA . ASN A 1 91 ? -23.392 7.395 26.296 1.00 56.69 91 ASN A CA 1
ATOM 729 C C . ASN A 1 91 ? -24.515 6.533 26.904 1.00 56.69 91 ASN A C 1
ATOM 731 O O . ASN A 1 91 ? -25.520 7.075 27.347 1.00 56.69 91 ASN A O 1
ATOM 735 N N . GLU A 1 92 ? -24.344 5.211 26.986 1.00 54.31 92 GLU A N 1
ATOM 736 C CA . GLU A 1 92 ? -25.311 4.306 27.633 1.00 54.31 92 GLU A CA 1
ATOM 737 C C . GLU A 1 92 ? -25.205 4.314 29.170 1.00 54.31 92 GLU A C 1
ATOM 739 O O . GLU A 1 92 ? -26.182 4.019 29.853 1.00 54.31 92 GLU A O 1
ATOM 744 N N . GLN A 1 93 ? -24.055 4.706 29.732 1.00 53.34 93 GLN A N 1
ATOM 745 C CA . GLN A 1 93 ? -23.855 4.826 31.185 1.00 53.34 93 GLN A CA 1
ATOM 746 C C . GLN A 1 93 ? -24.306 6.174 31.771 1.00 53.34 93 GLN A C 1
ATOM 748 O O . GLN A 1 93 ? -24.392 6.296 32.987 1.00 53.34 93 GLN A O 1
ATOM 753 N N . GLN A 1 94 ? -24.594 7.180 30.938 1.00 51.78 94 GLN A N 1
ATOM 754 C CA . GLN A 1 94 ? -25.124 8.481 31.381 1.00 51.78 94 GLN A CA 1
ATOM 755 C C . GLN A 1 9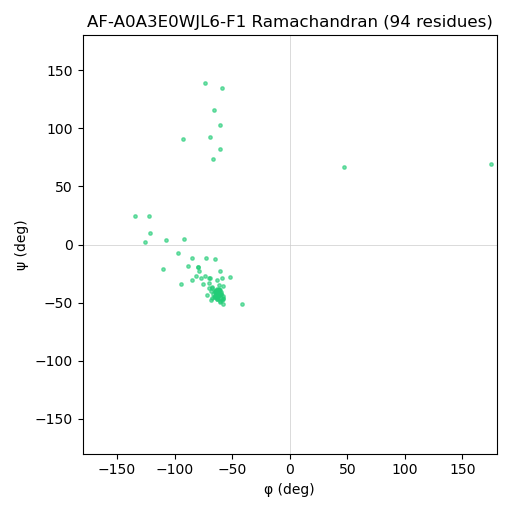4 ? -26.655 8.599 31.273 1.00 51.78 94 GLN A C 1
ATOM 757 O O . GLN A 1 94 ? -27.216 9.596 31.720 1.00 51.78 94 GLN A O 1
ATOM 762 N N . VAL A 1 95 ? -27.332 7.610 30.677 1.00 57.69 95 VAL A N 1
ATOM 763 C CA . VAL A 1 95 ? -28.795 7.610 30.462 1.00 57.69 95 VAL A CA 1
ATOM 764 C C . VAL A 1 95 ? -29.518 6.619 31.396 1.00 57.69 95 VAL A C 1
ATOM 766 O O . VAL A 1 95 ? -30.739 6.490 31.333 1.00 57.69 95 VAL A O 1
ATOM 769 N N . SER A 1 96 ? -28.795 5.964 32.311 1.00 41.25 96 SER A N 1
ATOM 770 C CA . SER A 1 96 ? -29.358 5.115 33.371 1.00 41.25 96 SER A CA 1
ATOM 771 C C . SER A 1 96 ? -28.891 5.556 34.749 1.00 41.25 96 SER A C 1
ATOM 773 O O . SER A 1 96 ? -29.618 5.205 35.704 1.00 41.25 96 SER A O 1
#